Protein AF-A0A960UUH4-F1 (afdb_monomer)

Sequence (115 aa):
MKRIASVLLFLLTTPLLAEEMSDATLRSETNLLWMCIAAFLVFFMQAGFAFVEAGFTRAKNAVNILMKNVADFSVGGLAFFLFGFGIMFGPHILEGLGFGSPVPVSFFESTDGKP

pLDDT: mean 72.69, std 13.06, range [38.84, 91.31]

Radius of gyration: 25.11 Å; Cα contacts (8 Å, |Δi|>4): 48; chains: 1; bounding box: 72×34×51 Å

Secondary structure (DSSP, 8-state):
-HHHHHHHHHHHHHHHHHHHHHHHHHHHHHHHHHHHHHHHHHHHHHHHHHHHHHHHS-HHHHHHHHHHHHHHHHHHHHHIIIIIHHHHSS--SSTTS--S-SS-GGGT---S---

Mean predicted aligned error: 14.01 Å

Structure (mmCIF, N/CA/C/O backbone):
data_AF-A0A960UUH4-F1
#
_entry.id   AF-A0A960UUH4-F1
#
loop_
_atom_site.group_PDB
_atom_site.id
_atom_site.type_symbol
_atom_site.label_atom_id
_atom_site.label_alt_id
_atom_site.label_comp_id
_atom_site.label_asym_id
_atom_site.label_entity_id
_atom_site.label_seq_id
_atom_site.pdbx_PDB_ins_code
_atom_site.Cartn_x
_atom_site.Cartn_y
_atom_site.Cartn_z
_atom_site.occupancy
_atom_site.B_iso_or_equiv
_atom_site.auth_seq_id
_atom_site.auth_comp_id
_atom_site.auth_asym_id
_atom_site.auth_atom_id
_atom_site.pdbx_PDB_model_num
ATOM 1 N N . MET A 1 1 ? 54.750 -19.740 -23.584 1.00 61.84 1 MET A N 1
ATOM 2 C CA . MET A 1 1 ? 54.334 -18.317 -23.563 1.00 61.84 1 MET A CA 1
ATOM 3 C C . MET A 1 1 ? 52.932 -18.085 -24.141 1.00 61.84 1 MET A C 1
ATOM 5 O O . MET A 1 1 ? 52.128 -17.482 -23.451 1.00 61.84 1 MET A O 1
ATOM 9 N N . LYS A 1 2 ? 52.570 -18.627 -25.320 1.00 57.59 2 LYS A N 1
ATOM 10 C CA . LYS A 1 2 ? 51.238 -18.413 -25.945 1.00 57.59 2 LYS A CA 1
ATOM 11 C C . LYS A 1 2 ? 50.028 -18.909 -25.122 1.00 57.59 2 LYS A C 1
ATOM 13 O O . LYS A 1 2 ? 49.011 -18.235 -25.073 1.00 57.59 2 LYS A O 1
ATOM 18 N N . ARG A 1 3 ? 50.150 -20.049 -24.424 1.00 61.91 3 ARG A N 1
ATOM 19 C CA . ARG A 1 3 ? 49.083 -20.589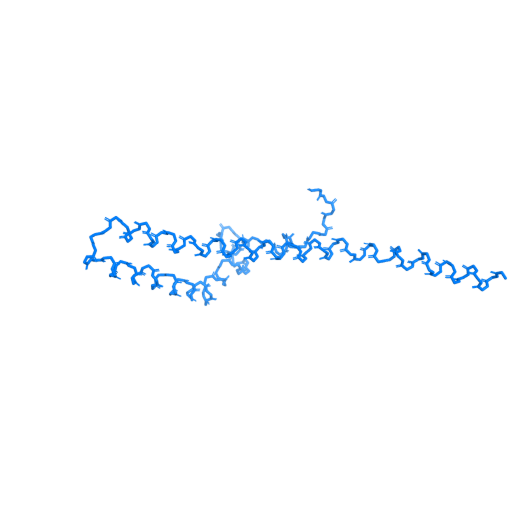 -23.550 1.00 61.91 3 ARG A CA 1
ATOM 20 C C . ARG A 1 3 ? 48.855 -19.757 -22.286 1.00 61.91 3 ARG A C 1
ATOM 22 O O . ARG A 1 3 ? 47.720 -19.555 -21.892 1.00 61.91 3 ARG A O 1
ATOM 29 N N . ILE A 1 4 ? 49.933 -19.238 -21.701 1.00 77.44 4 ILE A N 1
ATOM 30 C CA . ILE A 1 4 ? 49.867 -18.376 -20.515 1.00 77.44 4 ILE A CA 1
ATOM 31 C C . ILE A 1 4 ? 49.254 -17.024 -20.897 1.00 77.44 4 ILE A C 1
ATOM 33 O O . ILE A 1 4 ? 48.358 -16.566 -20.208 1.00 77.44 4 ILE A O 1
ATOM 37 N N . ALA A 1 5 ? 49.644 -16.443 -22.039 1.00 77.62 5 ALA A N 1
ATOM 38 C CA . ALA A 1 5 ? 49.056 -15.201 -22.545 1.00 77.62 5 ALA A CA 1
ATOM 39 C C . ALA A 1 5 ? 47.553 -15.329 -22.860 1.00 77.62 5 ALA A C 1
ATOM 41 O O . ALA A 1 5 ? 46.799 -14.416 -22.560 1.00 77.62 5 ALA A O 1
ATOM 42 N N . SER A 1 6 ? 47.099 -16.466 -23.403 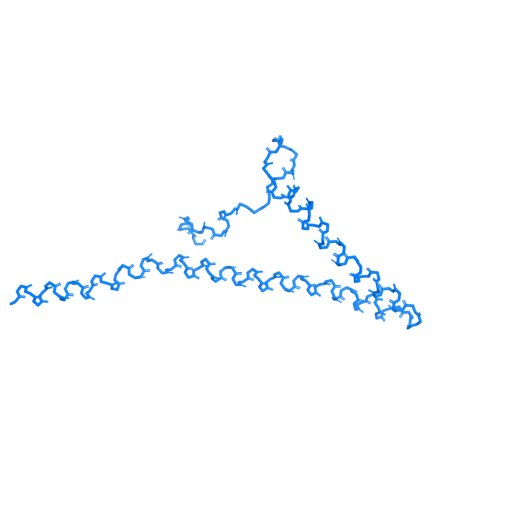1.00 68.81 6 SER A N 1
ATOM 43 C CA . SER A 1 6 ? 45.670 -16.713 -23.657 1.00 68.81 6 SER A CA 1
ATOM 44 C C . SER A 1 6 ? 44.854 -16.878 -22.373 1.00 68.81 6 SER A C 1
ATOM 46 O O . SER A 1 6 ? 43.716 -16.429 -22.327 1.00 68.81 6 SER A O 1
ATOM 48 N N . VAL A 1 7 ? 45.420 -17.511 -21.339 1.00 73.56 7 VAL A N 1
ATOM 49 C CA . VAL A 1 7 ? 44.772 -17.652 -20.024 1.00 73.56 7 VAL A CA 1
ATOM 50 C C . VAL A 1 7 ? 44.747 -16.310 -19.290 1.00 73.56 7 VAL A C 1
ATOM 52 O O . VAL A 1 7 ? 43.737 -15.974 -18.687 1.00 73.56 7 VAL A O 1
ATOM 55 N N . LEU A 1 8 ? 45.810 -15.508 -19.399 1.00 70.62 8 LEU A N 1
ATOM 56 C CA . LEU A 1 8 ? 45.854 -14.158 -18.833 1.00 70.62 8 LEU A CA 1
ATOM 57 C C . LEU A 1 8 ? 44.873 -13.213 -19.539 1.00 70.62 8 LEU A C 1
ATOM 59 O O . LEU A 1 8 ? 44.186 -12.446 -18.878 1.00 70.62 8 LEU A O 1
ATOM 63 N N . LEU A 1 9 ? 44.775 -13.303 -20.869 1.00 72.25 9 LEU A N 1
ATOM 64 C CA . LEU A 1 9 ? 43.818 -12.538 -21.665 1.00 72.25 9 LEU A CA 1
ATOM 65 C C . LEU A 1 9 ? 42.380 -12.928 -21.318 1.00 72.25 9 LEU A C 1
ATOM 67 O O . LEU A 1 9 ? 41.562 -12.037 -21.168 1.00 72.25 9 LEU A O 1
ATOM 71 N N . PHE A 1 10 ? 42.101 -14.223 -21.116 1.00 71.62 10 PHE A N 1
ATOM 72 C CA . PHE A 1 10 ? 40.799 -14.727 -20.664 1.00 71.62 10 PHE A CA 1
ATOM 73 C C . PHE A 1 10 ? 40.451 -14.279 -19.233 1.00 71.62 10 PHE A C 1
ATOM 75 O O . PHE A 1 10 ? 39.315 -13.913 -18.969 1.00 71.62 10 PHE A O 1
ATOM 82 N N . LEU A 1 11 ? 41.426 -14.255 -18.318 1.00 68.25 11 LEU A N 1
ATOM 83 C CA . LEU A 1 11 ? 41.240 -13.781 -16.938 1.00 68.25 11 LEU A CA 1
ATOM 84 C C . LEU A 1 11 ? 41.100 -12.254 -16.827 1.00 68.25 11 LEU A C 1
ATOM 86 O O . LEU A 1 11 ? 40.565 -11.769 -15.836 1.00 68.25 11 LEU A O 1
ATOM 90 N N . LEU A 1 12 ? 41.584 -11.502 -17.821 1.00 67.88 12 LEU A N 1
ATOM 91 C CA . LEU A 1 12 ? 41.425 -10.048 -17.916 1.00 67.88 12 LEU A CA 1
ATOM 92 C C . LEU A 1 12 ? 40.158 -9.642 -18.688 1.00 67.88 12 LEU A C 1
ATOM 94 O O . LEU A 1 12 ? 39.622 -8.571 -18.423 1.00 67.88 12 LEU A O 1
ATOM 98 N N . THR A 1 13 ? 39.639 -10.475 -19.602 1.00 63.12 13 THR A N 1
ATOM 99 C CA . THR A 1 13 ? 38.365 -10.212 -20.303 1.00 63.12 13 THR A CA 1
ATOM 100 C C . THR A 1 13 ? 37.123 -10.623 -19.515 1.00 63.12 13 THR A C 1
ATOM 102 O O . THR A 1 13 ? 36.060 -10.055 -19.756 1.00 63.12 13 THR A O 1
ATOM 105 N N . THR A 1 14 ? 37.215 -11.557 -18.561 1.00 63.75 14 THR A N 1
ATOM 106 C CA . THR A 1 14 ? 36.075 -11.933 -17.705 1.00 63.75 14 THR A CA 1
ATOM 107 C C . THR A 1 14 ? 35.578 -10.827 -16.763 1.00 63.75 14 THR A C 1
ATOM 109 O O . THR A 1 14 ? 34.359 -10.679 -16.687 1.00 63.75 14 THR A O 1
ATOM 112 N N . PRO A 1 15 ? 36.416 -10.012 -16.080 1.00 62.38 15 PRO A N 1
ATOM 113 C CA . PRO A 1 15 ? 35.900 -8.875 -15.315 1.00 62.38 15 PRO A CA 1
ATOM 114 C C . PRO A 1 15 ? 35.348 -7.770 -16.226 1.00 62.38 15 PRO A C 1
ATOM 116 O O . PRO A 1 15 ? 34.386 -7.110 -15.856 1.00 62.38 15 PRO A O 1
ATOM 119 N N . LEU A 1 16 ? 35.884 -7.622 -17.442 1.00 56.78 16 LEU A N 1
ATOM 120 C CA . LEU A 1 16 ? 35.459 -6.584 -18.384 1.00 56.78 16 LEU A CA 1
ATOM 121 C C . LEU A 1 16 ? 34.035 -6.813 -18.929 1.00 56.78 16 LEU A C 1
ATOM 123 O O . LEU A 1 16 ? 33.319 -5.854 -19.171 1.00 56.78 16 LEU A O 1
ATOM 127 N N . LEU A 1 17 ? 33.591 -8.068 -19.090 1.00 56.62 17 LEU A N 1
ATOM 128 C CA . LEU A 1 17 ? 32.188 -8.376 -19.428 1.00 56.62 17 LEU A CA 1
ATOM 129 C C . LEU A 1 17 ? 31.254 -8.372 -18.204 1.00 56.62 17 LEU A C 1
ATOM 131 O O . LEU A 1 17 ? 30.047 -8.210 -18.365 1.00 56.62 17 LEU A O 1
ATOM 135 N N . ALA A 1 18 ? 31.788 -8.588 -16.998 1.00 57.09 18 ALA A N 1
ATOM 136 C CA . ALA A 1 18 ? 30.998 -8.571 -15.769 1.00 57.09 18 ALA A CA 1
ATOM 137 C C . ALA A 1 18 ? 30.616 -7.143 -15.350 1.00 57.09 18 ALA A C 1
ATOM 139 O O . ALA A 1 18 ? 29.515 -6.942 -14.842 1.00 57.09 18 ALA A O 1
ATOM 140 N N . GLU A 1 19 ? 31.489 -6.163 -15.599 1.00 55.72 19 GLU A N 1
ATOM 141 C CA . GLU A 1 19 ? 31.228 -4.750 -15.298 1.00 55.72 19 GLU A CA 1
ATOM 142 C C . GLU A 1 19 ? 30.061 -4.210 -16.152 1.00 55.72 19 GLU A C 1
ATOM 144 O O . GLU A 1 19 ? 29.076 -3.717 -15.601 1.00 55.72 19 GLU A O 1
ATOM 149 N N . GLU A 1 20 ? 30.069 -4.477 -17.465 1.00 55.41 20 GLU A N 1
ATOM 150 C CA . GLU A 1 20 ? 29.061 -3.993 -18.433 1.00 55.41 20 GLU A CA 1
ATOM 151 C C . GLU A 1 20 ? 27.659 -4.614 -18.264 1.00 55.41 20 GLU A C 1
ATOM 153 O O . GLU A 1 20 ? 26.657 -4.018 -18.657 1.00 55.41 20 GLU A O 1
ATOM 158 N N . MET A 1 21 ? 27.554 -5.811 -17.675 1.00 54.66 21 MET A N 1
ATOM 159 C CA . MET A 1 21 ? 26.262 -6.479 -17.444 1.00 54.66 21 MET A CA 1
ATOM 160 C C . MET A 1 21 ? 25.662 -6.152 -16.064 1.00 54.66 21 MET A C 1
ATOM 162 O O . MET A 1 21 ? 24.512 -6.509 -15.783 1.00 54.66 21 MET A O 1
ATOM 166 N N . SER A 1 22 ? 26.425 -5.493 -15.184 1.00 61.09 22 SER A N 1
ATOM 167 C CA . SER A 1 22 ? 26.046 -5.349 -13.776 1.00 61.09 22 SER A CA 1
ATOM 168 C C . SER A 1 22 ? 25.414 -4.004 -13.435 1.00 61.09 22 SER A C 1
ATOM 170 O O . SER A 1 22 ? 24.427 -3.996 -12.712 1.00 61.09 22 SER A O 1
ATOM 172 N N . ASP A 1 23 ? 25.864 -2.877 -13.989 1.00 62.75 23 ASP A N 1
ATOM 173 C CA . ASP A 1 23 ? 25.378 -1.570 -13.523 1.00 62.75 23 ASP A CA 1
ATOM 174 C C . ASP A 1 23 ? 23.905 -1.305 -13.850 1.00 62.75 23 ASP A C 1
ATOM 176 O O . ASP A 1 23 ? 23.163 -0.798 -13.007 1.00 62.75 23 ASP A O 1
ATOM 180 N N . ALA A 1 24 ? 23.455 -1.668 -15.053 1.00 66.06 24 ALA A N 1
ATOM 181 C CA . ALA A 1 24 ? 22.056 -1.507 -15.448 1.00 66.06 24 ALA A CA 1
ATOM 182 C C . ALA A 1 24 ? 21.130 -2.424 -14.627 1.00 66.06 24 ALA A C 1
ATOM 184 O O . ALA A 1 24 ? 20.105 -1.971 -14.117 1.00 66.06 24 ALA A O 1
ATOM 185 N N . THR A 1 25 ? 21.543 -3.678 -14.420 1.00 71.31 25 THR A N 1
ATOM 186 C CA . THR A 1 25 ? 20.802 -4.669 -13.626 1.00 71.31 25 THR A CA 1
ATOM 187 C C . THR A 1 25 ? 20.761 -4.280 -12.144 1.00 71.31 25 THR A C 1
ATOM 189 O O . THR A 1 25 ? 19.721 -4.332 -11.500 1.00 71.31 25 THR A O 1
ATOM 192 N N . LEU A 1 26 ? 21.871 -3.808 -11.573 1.00 72.75 26 LEU A N 1
ATOM 193 C CA . LEU A 1 26 ? 21.911 -3.362 -10.177 1.00 72.75 26 LEU A CA 1
ATOM 194 C C . LEU A 1 26 ? 21.030 -2.127 -9.946 1.00 72.75 26 LEU A C 1
ATOM 196 O O . LEU A 1 26 ? 20.389 -2.006 -8.896 1.00 72.75 26 LEU A O 1
ATOM 200 N N . ARG A 1 27 ? 20.955 -1.223 -10.929 1.00 74.00 27 ARG A N 1
ATOM 201 C CA . ARG A 1 27 ? 20.060 -0.057 -10.890 1.00 74.00 27 ARG A CA 1
ATOM 202 C C . ARG A 1 27 ? 18.593 -0.468 -10.970 1.00 74.00 27 ARG A C 1
ATOM 204 O O . ARG A 1 27 ? 17.801 0.061 -10.192 1.00 74.00 27 ARG A O 1
ATOM 211 N N . SER A 1 28 ? 18.227 -1.413 -11.841 1.00 75.81 28 SER A N 1
ATOM 212 C CA . SER A 1 28 ? 16.840 -1.888 -11.937 1.00 75.81 28 SER A CA 1
ATOM 213 C C . SER A 1 28 ? 16.383 -2.547 -10.637 1.00 75.81 28 SER A C 1
ATOM 215 O O . SER A 1 28 ? 15.349 -2.156 -10.097 1.00 75.81 28 SER A O 1
ATOM 217 N N . GLU A 1 29 ? 17.184 -3.451 -10.066 1.00 79.38 29 GLU A N 1
ATOM 218 C CA . GLU A 1 29 ? 16.848 -4.112 -8.796 1.00 79.38 29 GLU A CA 1
ATOM 219 C C . GLU A 1 29 ? 16.733 -3.107 -7.635 1.00 79.38 29 GLU A C 1
ATOM 221 O O . GLU A 1 29 ? 15.804 -3.169 -6.827 1.00 79.38 29 GLU A O 1
ATOM 226 N N . THR A 1 30 ? 17.630 -2.116 -7.571 1.00 84.50 30 THR A N 1
ATOM 227 C CA . THR A 1 30 ? 17.580 -1.067 -6.536 1.00 84.50 30 THR A CA 1
ATOM 228 C C . THR A 1 30 ? 16.343 -0.177 -6.682 1.00 84.50 30 THR A C 1
ATOM 230 O O . THR A 1 30 ? 15.706 0.166 -5.683 1.00 84.50 30 THR A O 1
ATOM 233 N N . ASN A 1 31 ? 15.958 0.164 -7.914 1.00 82.12 31 ASN A N 1
ATOM 234 C CA . ASN A 1 31 ? 14.753 0.946 -8.189 1.00 82.12 31 ASN A CA 1
ATOM 235 C C . ASN A 1 31 ? 13.479 0.184 -7.790 1.00 82.12 31 ASN A C 1
ATOM 237 O O . ASN A 1 31 ? 12.572 0.782 -7.206 1.00 82.12 31 ASN A O 1
ATOM 241 N N . LEU A 1 32 ? 13.423 -1.131 -8.037 1.00 83.06 32 LEU A N 1
ATOM 242 C CA . LEU A 1 32 ? 12.322 -1.983 -7.575 1.00 83.06 32 LEU A CA 1
ATOM 243 C C . LEU A 1 32 ? 12.220 -1.986 -6.045 1.00 83.06 32 LEU A C 1
ATOM 245 O O . LEU A 1 32 ? 11.136 -1.773 -5.500 1.00 83.06 32 LEU A O 1
ATOM 249 N N . LEU A 1 33 ? 13.346 -2.149 -5.345 1.00 86.69 33 LEU A N 1
ATOM 250 C CA . LEU A 1 33 ? 13.382 -2.104 -3.881 1.00 86.69 33 LEU A CA 1
ATOM 251 C C . LEU A 1 33 ? 12.909 -0.751 -3.337 1.00 86.69 33 LEU A C 1
ATOM 253 O O . LEU A 1 33 ? 12.078 -0.711 -2.427 1.00 86.69 33 LEU A O 1
ATOM 257 N N . TRP A 1 34 ? 13.394 0.352 -3.913 1.00 85.62 34 TRP A N 1
ATOM 258 C CA . TRP A 1 34 ? 12.975 1.701 -3.531 1.00 85.62 34 TRP A CA 1
ATOM 259 C C . TRP A 1 34 ? 11.467 1.896 -3.697 1.00 85.62 34 TRP A C 1
ATOM 261 O O . TRP A 1 34 ? 10.803 2.411 -2.797 1.00 85.62 34 TRP A O 1
ATOM 271 N N . MET A 1 35 ? 10.901 1.434 -4.809 1.00 84.94 35 MET A N 1
ATOM 272 C CA . MET A 1 35 ? 9.461 1.502 -5.034 1.00 84.94 35 MET A CA 1
ATOM 273 C C . MET A 1 35 ? 8.654 0.663 -4.059 1.00 84.94 35 MET A C 1
ATOM 275 O O . MET A 1 35 ? 7.620 1.130 -3.588 1.00 84.94 35 MET A O 1
ATOM 279 N N . CYS A 1 36 ? 9.100 -0.554 -3.743 1.00 87.81 36 CYS A N 1
ATOM 280 C CA . CYS A 1 36 ? 8.430 -1.372 -2.740 1.00 87.81 36 CYS A CA 1
ATOM 281 C C . CYS A 1 36 ? 8.398 -0.633 -1.398 1.00 87.81 36 CYS A C 1
ATOM 283 O O . CYS A 1 36 ? 7.339 -0.530 -0.782 1.00 87.81 36 CYS A O 1
ATOM 285 N N . ILE A 1 37 ? 9.523 -0.038 -0.987 1.00 91.31 37 ILE A N 1
ATOM 286 C CA . ILE A 1 37 ? 9.608 0.771 0.237 1.00 91.31 37 ILE A CA 1
ATOM 287 C C . ILE A 1 37 ? 8.662 1.979 0.162 1.00 91.31 37 ILE A C 1
ATOM 289 O O . ILE A 1 37 ? 7.892 2.208 1.095 1.00 91.31 37 ILE A O 1
ATOM 293 N N . ALA A 1 38 ? 8.666 2.723 -0.946 1.00 89.94 38 ALA A N 1
ATOM 294 C CA . ALA A 1 38 ? 7.772 3.860 -1.150 1.00 89.94 38 ALA A CA 1
ATOM 295 C C . ALA A 1 38 ? 6.289 3.445 -1.099 1.00 89.94 38 ALA A C 1
ATOM 297 O O . ALA A 1 38 ? 5.483 4.118 -0.458 1.00 89.94 38 ALA A O 1
ATOM 298 N N . ALA A 1 39 ? 5.928 2.306 -1.693 1.00 87.25 39 ALA A N 1
ATOM 299 C CA . ALA A 1 39 ? 4.575 1.760 -1.645 1.00 87.25 39 ALA A CA 1
ATOM 300 C C . ALA A 1 39 ? 4.151 1.397 -0.210 1.00 87.25 39 ALA A C 1
ATOM 302 O O . ALA A 1 39 ? 3.031 1.715 0.194 1.00 87.25 39 ALA A O 1
ATOM 303 N N . PHE A 1 40 ? 5.047 0.812 0.595 1.00 88.12 40 PHE A N 1
ATOM 304 C CA . PHE A 1 40 ? 4.781 0.557 2.015 1.00 88.12 40 PHE A CA 1
ATOM 305 C C . PHE A 1 40 ? 4.601 1.852 2.820 1.00 88.12 40 PHE A C 1
ATOM 307 O O . PHE A 1 40 ? 3.715 1.921 3.672 1.00 88.12 40 PHE A O 1
ATOM 314 N N . LEU A 1 41 ? 5.382 2.899 2.538 1.00 89.00 41 LEU A N 1
ATOM 315 C CA . LEU A 1 41 ? 5.219 4.206 3.188 1.00 89.00 41 LEU A CA 1
ATOM 316 C C . LEU A 1 41 ? 3.859 4.842 2.862 1.00 89.00 41 LEU A C 1
ATOM 318 O O . LEU A 1 41 ? 3.197 5.374 3.752 1.00 89.00 41 LEU A O 1
ATOM 322 N N . VAL A 1 42 ? 3.405 4.737 1.611 1.00 90.00 42 VAL A N 1
ATOM 323 C CA . VAL A 1 42 ? 2.081 5.229 1.194 1.00 90.00 42 VAL A CA 1
ATOM 324 C C . VAL A 1 42 ? 0.953 4.393 1.805 1.00 90.00 42 VAL A C 1
ATOM 326 O O . VAL A 1 42 ? -0.052 4.955 2.237 1.00 90.00 42 VAL A O 1
ATOM 329 N N . PHE A 1 43 ? 1.118 3.071 1.928 1.00 85.81 43 PHE A N 1
ATOM 330 C CA . PHE A 1 43 ? 0.166 2.216 2.649 1.00 85.81 43 PHE A CA 1
ATOM 331 C C . PHE A 1 43 ? -0.035 2.697 4.097 1.00 85.81 43 PHE A C 1
ATOM 333 O O . PHE A 1 43 ? -1.167 2.803 4.572 1.00 85.81 43 PHE A O 1
ATOM 340 N N . PHE A 1 44 ? 1.049 3.080 4.778 1.00 86.00 44 PHE A N 1
ATOM 341 C CA . PHE A 1 44 ? 0.987 3.627 6.135 1.00 86.00 44 PHE A CA 1
ATOM 342 C C . PHE A 1 44 ? 0.244 4.970 6.237 1.00 86.00 44 PHE A C 1
ATOM 344 O O . PHE A 1 44 ? -0.207 5.325 7.327 1.00 86.00 44 PHE A O 1
ATOM 351 N N . MET A 1 45 ? 0.035 5.691 5.132 1.00 89.75 45 MET A N 1
ATOM 352 C CA . MET A 1 45 ? -0.731 6.942 5.122 1.00 89.75 45 MET A CA 1
ATOM 353 C C . MET A 1 45 ? -2.201 6.716 5.500 1.00 89.75 45 MET A C 1
ATOM 355 O O . MET A 1 45 ? -2.778 7.521 6.228 1.00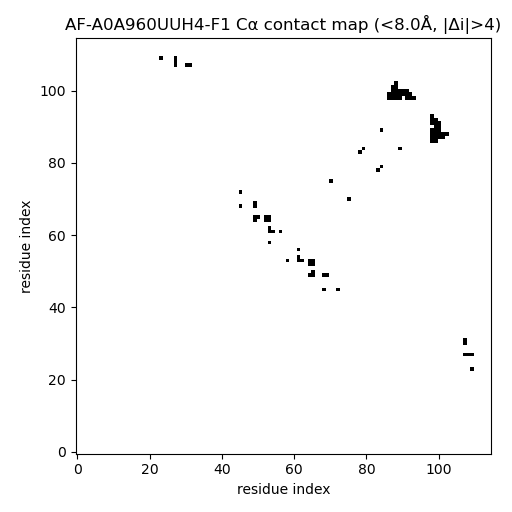 89.75 45 MET A O 1
ATOM 359 N N . GLN A 1 46 ? -2.786 5.587 5.087 1.00 85.88 46 GLN A N 1
ATOM 360 C CA . GLN A 1 46 ? -4.179 5.247 5.401 1.00 85.88 46 GLN A CA 1
ATOM 361 C C . GLN A 1 46 ? -4.359 4.934 6.892 1.00 85.88 46 GLN A C 1
ATOM 363 O O . GLN A 1 46 ? -5.305 5.394 7.528 1.00 85.88 46 GLN A O 1
ATOM 368 N N . ALA A 1 47 ? -3.384 4.241 7.489 1.00 83.00 47 ALA A N 1
ATOM 369 C CA . ALA A 1 47 ? -3.328 4.046 8.936 1.00 83.00 47 ALA A CA 1
ATOM 370 C C . ALA A 1 47 ? -3.091 5.371 9.693 1.00 83.00 47 ALA A C 1
ATOM 372 O O . ALA A 1 47 ? -3.660 5.582 10.765 1.00 83.00 47 ALA A O 1
ATOM 373 N N . GLY A 1 48 ? -2.292 6.281 9.124 1.00 85.75 48 GLY A N 1
ATOM 374 C CA . GLY A 1 48 ? -2.041 7.613 9.677 1.00 85.75 48 GLY A CA 1
ATOM 375 C C . GLY A 1 48 ? -3.303 8.474 9.762 1.00 85.75 48 GLY A C 1
ATOM 376 O O . GLY A 1 48 ? -3.594 9.024 10.825 1.00 85.75 48 GLY A O 1
ATOM 377 N N . PHE A 1 49 ? -4.094 8.539 8.687 1.00 81.50 49 PHE A N 1
ATOM 378 C CA . PHE A 1 49 ? -5.376 9.253 8.686 1.00 81.50 49 PHE A CA 1
ATOM 379 C C . PHE A 1 49 ? -6.380 8.639 9.662 1.00 81.50 49 PHE A C 1
ATOM 381 O O . PHE A 1 49 ? -6.985 9.364 10.452 1.00 81.50 49 PHE A O 1
ATOM 388 N N . ALA A 1 50 ? -6.470 7.308 9.704 1.00 82.56 50 ALA A N 1
ATOM 389 C CA . ALA A 1 50 ? -7.333 6.610 10.650 1.00 82.56 50 ALA A CA 1
ATOM 390 C C . ALA A 1 50 ? -6.990 6.946 12.116 1.00 82.56 50 ALA A C 1
ATOM 392 O O . ALA A 1 50 ? -7.891 7.119 12.939 1.00 82.56 50 ALA A O 1
ATOM 393 N N . PHE A 1 51 ? -5.700 7.078 12.450 1.00 81.75 51 PHE A N 1
ATOM 394 C CA . PHE A 1 51 ? -5.256 7.445 13.798 1.00 81.75 51 PHE A CA 1
ATOM 395 C C . PHE A 1 51 ? -5.572 8.906 14.146 1.00 81.75 51 PHE A C 1
ATOM 397 O O . PHE A 1 51 ? -6.004 9.193 15.264 1.00 81.75 51 PHE A O 1
ATOM 404 N N . VAL A 1 52 ? -5.421 9.821 13.184 1.00 85.50 52 VAL A N 1
ATOM 405 C CA . VAL A 1 52 ? -5.781 11.238 13.350 1.00 85.50 52 VAL A CA 1
ATOM 406 C C . VAL A 1 52 ? -7.291 11.397 13.554 1.00 85.50 52 VAL A C 1
ATOM 408 O O . VAL A 1 52 ? -7.716 12.048 14.508 1.00 85.50 52 VAL A O 1
ATOM 411 N N . GLU A 1 53 ? -8.115 10.758 12.724 1.00 79.19 53 GLU A N 1
ATOM 412 C CA . GLU A 1 53 ? -9.575 10.815 12.852 1.00 79.19 53 GLU A CA 1
ATOM 413 C C . GLU A 1 53 ? -10.069 10.152 14.141 1.00 79.19 53 GLU A C 1
ATOM 415 O O . GLU A 1 53 ? -10.928 10.698 14.834 1.00 79.19 53 GLU A O 1
ATOM 420 N N . ALA A 1 54 ? -9.497 9.009 14.527 1.00 79.81 54 ALA A N 1
ATOM 421 C CA . ALA A 1 54 ? -9.830 8.368 15.794 1.00 79.81 54 ALA A CA 1
ATOM 422 C C . ALA A 1 54 ? -9.428 9.233 17.003 1.00 79.81 54 ALA A C 1
ATOM 424 O O . ALA A 1 54 ? -10.200 9.319 17.958 1.00 79.81 54 ALA A O 1
ATOM 425 N N . GLY A 1 55 ? -8.274 9.909 16.944 1.00 80.75 55 GLY A N 1
ATOM 426 C CA . GLY A 1 55 ? -7.721 10.727 18.029 1.00 80.75 55 GLY A CA 1
ATOM 427 C C . GLY A 1 55 ? -8.521 11.991 18.360 1.00 80.75 55 GLY A C 1
ATOM 428 O O . GLY A 1 55 ? -8.562 12.396 19.521 1.00 80.75 55 GLY A O 1
ATOM 429 N N . PHE A 1 56 ? -9.211 12.584 17.380 1.00 76.94 56 PHE A N 1
ATOM 430 C CA . PHE A 1 56 ? -10.075 13.756 17.598 1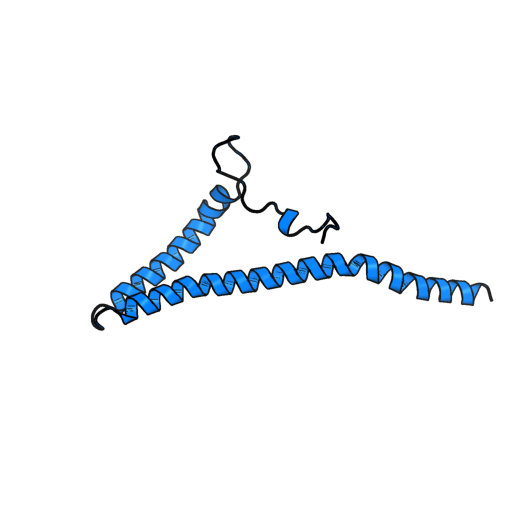.00 76.94 56 PHE A CA 1
ATOM 431 C C . PHE A 1 56 ? -11.543 13.405 17.884 1.00 76.94 56 PHE A C 1
ATOM 433 O O . PHE A 1 56 ? -12.340 14.287 18.218 1.00 76.94 56 PHE A O 1
ATOM 44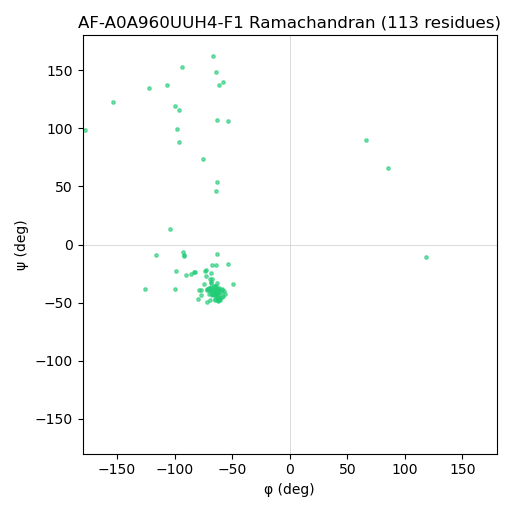0 N N . THR A 1 57 ? -11.929 12.130 17.785 1.00 77.00 57 THR A N 1
ATOM 441 C CA . THR A 1 57 ? -13.308 11.696 18.052 1.00 77.00 57 THR A CA 1
ATOM 442 C C . THR A 1 57 ? -13.483 11.237 19.498 1.00 77.00 57 THR A C 1
ATOM 444 O O . THR A 1 57 ? -12.557 10.779 20.164 1.00 77.00 57 THR A O 1
ATOM 447 N N . ARG A 1 58 ? -14.705 11.353 20.035 1.00 76.50 58 ARG A N 1
ATOM 448 C CA . ARG A 1 58 ? -14.993 10.833 21.380 1.00 76.50 58 ARG A CA 1
ATOM 449 C C . ARG A 1 58 ? -14.765 9.323 21.419 1.00 76.50 58 ARG A C 1
ATOM 451 O O . ARG A 1 58 ? -15.263 8.610 20.553 1.00 76.50 58 ARG A O 1
ATOM 458 N N . ALA A 1 59 ? -14.142 8.838 22.495 1.00 71.69 59 ALA A N 1
ATOM 459 C CA . ALA A 1 59 ? -13.779 7.429 22.686 1.00 71.69 59 ALA A CA 1
ATOM 460 C C . ALA A 1 59 ? -14.927 6.434 22.411 1.00 71.69 59 ALA A C 1
ATOM 462 O O . ALA A 1 59 ? -14.704 5.364 21.857 1.00 71.69 59 ALA A O 1
ATOM 463 N N . LYS A 1 60 ? -16.176 6.817 22.712 1.00 81.00 60 LYS A N 1
ATOM 464 C CA . LYS A 1 60 ? -17.369 5.993 22.449 1.00 81.00 60 LYS A CA 1
ATOM 465 C C . LYS A 1 60 ? -17.705 5.778 20.961 1.00 81.00 60 LYS A C 1
ATOM 467 O O . LYS A 1 60 ? -18.462 4.869 20.647 1.00 81.00 60 LYS A O 1
ATOM 472 N N . ASN A 1 61 ? -17.170 6.599 20.056 1.00 80.88 61 ASN A N 1
ATOM 473 C CA . ASN A 1 61 ? -17.402 6.532 18.608 1.00 80.88 61 ASN A CA 1
ATOM 474 C C . ASN A 1 61 ? -16.128 6.222 17.802 1.00 80.88 61 ASN A C 1
ATOM 476 O O . ASN A 1 61 ? -16.244 5.922 16.614 1.00 80.88 61 ASN A O 1
ATOM 480 N N . ALA A 1 62 ? -14.949 6.236 18.431 1.00 78.69 62 ALA A N 1
ATOM 481 C CA . ALA A 1 62 ? -13.664 5.994 17.774 1.00 78.69 62 ALA A CA 1
ATOM 482 C C . ALA A 1 62 ? -13.609 4.632 17.057 1.00 78.69 62 ALA A C 1
ATOM 484 O O . ALA A 1 62 ? -13.159 4.551 15.919 1.00 78.69 62 ALA A O 1
ATOM 485 N N . VAL A 1 63 ? -14.166 3.574 17.662 1.00 81.62 63 VAL A N 1
ATOM 486 C CA . VAL A 1 63 ? -14.223 2.231 17.047 1.00 81.62 63 VAL A CA 1
ATOM 487 C C . VAL A 1 63 ? -15.046 2.230 15.755 1.00 81.62 63 VAL A C 1
ATOM 489 O O . VAL A 1 63 ? -14.664 1.603 14.774 1.00 81.62 63 VAL A O 1
ATOM 492 N N . ASN A 1 64 ? -16.150 2.977 15.714 1.00 85.38 64 ASN A N 1
ATOM 493 C CA . ASN A 1 64 ? -17.009 3.043 14.532 1.00 85.38 64 ASN A CA 1
ATOM 494 C C . ASN A 1 64 ? -16.377 3.855 13.385 1.00 85.38 64 ASN A C 1
ATOM 496 O O . ASN A 1 64 ? -16.690 3.621 12.222 1.00 85.38 64 ASN A O 1
ATOM 500 N N . ILE A 1 65 ? -15.505 4.813 13.710 1.00 84.19 65 ILE A N 1
ATOM 501 C CA . ILE A 1 65 ? -14.735 5.599 12.733 1.00 84.19 65 ILE A CA 1
ATOM 502 C C . ILE A 1 65 ? -13.560 4.772 12.191 1.00 84.19 65 ILE A C 1
ATOM 504 O O . ILE A 1 65 ? -13.352 4.717 10.980 1.00 84.19 65 ILE A O 1
ATOM 508 N N . LEU A 1 66 ? -12.847 4.057 13.068 1.00 83.00 66 LEU A N 1
ATOM 509 C CA . LEU A 1 66 ? -11.753 3.161 12.682 1.00 83.00 66 LEU A CA 1
ATOM 510 C C . LEU A 1 66 ? -12.227 2.034 11.764 1.00 83.00 66 LEU A C 1
ATOM 512 O O . LEU A 1 66 ? -11.578 1.749 10.764 1.00 83.00 66 LEU A O 1
ATOM 516 N N . MET A 1 67 ? -13.380 1.428 12.057 1.00 82.19 67 MET A N 1
ATOM 517 C CA . MET A 1 67 ? -13.920 0.353 11.220 1.00 82.19 67 MET A CA 1
ATOM 518 C C . MET A 1 67 ? -14.256 0.813 9.798 1.00 82.19 67 MET A C 1
ATOM 520 O O . MET A 1 67 ? -14.080 0.040 8.861 1.00 82.19 67 MET A O 1
ATOM 524 N N . LYS A 1 68 ? -14.686 2.068 9.618 1.00 84.19 68 LYS A N 1
ATOM 525 C CA . LYS A 1 68 ? -14.911 2.640 8.282 1.00 84.19 68 LYS A CA 1
ATOM 526 C C . LYS A 1 68 ? -13.598 2.859 7.542 1.00 84.19 68 LYS A C 1
ATOM 528 O O . LYS A 1 68 ? -13.459 2.360 6.437 1.00 84.19 68 LYS A O 1
ATOM 533 N N . ASN A 1 69 ? -12.605 3.458 8.198 1.00 85.12 69 ASN A N 1
ATOM 534 C CA . ASN A 1 69 ? -11.278 3.655 7.611 1.00 85.12 69 ASN A CA 1
ATOM 535 C C . ASN A 1 69 ? -10.605 2.331 7.186 1.00 85.12 69 ASN A C 1
ATOM 537 O O . ASN A 1 69 ? -9.977 2.252 6.133 1.00 85.12 69 ASN A O 1
ATOM 541 N N . VAL A 1 70 ? -10.772 1.257 7.967 1.00 85.19 70 VAL A N 1
ATOM 542 C CA . VAL A 1 70 ? -10.258 -0.078 7.606 1.00 85.19 70 VAL A CA 1
ATOM 543 C C . VAL A 1 70 ? -11.039 -0.693 6.438 1.00 85.19 70 VAL A C 1
ATOM 545 O O . VAL A 1 70 ? -10.443 -1.340 5.568 1.00 85.19 70 VAL A O 1
ATOM 548 N N . ALA A 1 71 ? -12.359 -0.495 6.395 1.00 87.06 71 ALA A N 1
ATOM 549 C CA . ALA A 1 71 ? -13.189 -0.945 5.283 1.00 87.06 71 ALA A CA 1
ATOM 550 C C . ALA A 1 71 ? -12.842 -0.201 3.984 1.00 87.06 71 ALA A C 1
ATOM 552 O O . ALA A 1 71 ? -12.693 -0.849 2.950 1.00 87.06 71 ALA A O 1
ATOM 553 N N . ASP A 1 72 ? -12.623 1.112 4.045 1.00 86.31 72 ASP A N 1
ATOM 554 C CA . ASP A 1 72 ? -12.233 1.937 2.898 1.00 86.31 72 ASP A CA 1
ATOM 555 C C . ASP A 1 72 ? -10.858 1.526 2.357 1.00 86.31 72 ASP A C 1
ATOM 557 O O . ASP A 1 72 ? -10.685 1.389 1.145 1.00 86.31 72 ASP A O 1
ATOM 561 N N . PHE A 1 73 ? -9.904 1.214 3.241 1.00 86.00 73 PHE A N 1
ATOM 562 C CA . PHE A 1 73 ? -8.608 0.675 2.836 1.00 86.00 73 PHE A CA 1
ATOM 563 C C . PHE A 1 73 ? -8.736 -0.685 2.123 1.00 86.00 73 PHE A C 1
ATOM 565 O O . PHE A 1 73 ? -8.176 -0.894 1.045 1.00 86.00 73 PHE A O 1
ATOM 572 N N . SER A 1 74 ? -9.501 -1.610 2.708 1.00 87.50 74 SER A N 1
ATOM 573 C CA . SER A 1 74 ? -9.611 -2.987 2.208 1.00 87.50 74 SER A CA 1
ATOM 574 C C . SER A 1 74 ? -10.412 -3.056 0.906 1.00 87.50 74 SER A C 1
ATOM 576 O O . SER A 1 74 ? -9.965 -3.638 -0.080 1.00 87.50 74 SER A O 1
ATOM 578 N N . VAL A 1 75 ? -11.589 -2.427 0.879 1.00 90.75 75 VAL A N 1
ATOM 579 C CA . VAL A 1 75 ? -12.476 -2.410 -0.290 1.00 90.75 75 VAL A CA 1
ATOM 580 C C . VAL A 1 75 ? -11.895 -1.529 -1.392 1.00 90.75 75 VAL A C 1
ATOM 582 O O . VAL A 1 75 ? -11.937 -1.925 -2.554 1.00 90.75 75 VAL A O 1
ATOM 585 N N . GLY A 1 76 ? -11.293 -0.386 -1.049 1.00 87.62 76 GLY A N 1
ATOM 586 C CA . GLY A 1 76 ? -10.611 0.484 -2.007 1.00 87.62 76 GLY A CA 1
ATOM 587 C C . GLY A 1 76 ? -9.411 -0.196 -2.667 1.00 87.62 76 GLY A C 1
ATOM 588 O O . GLY A 1 76 ? -9.274 -0.135 -3.889 1.00 87.62 76 GLY A O 1
ATOM 589 N N . GLY A 1 77 ? -8.593 -0.919 -1.894 1.00 88.25 77 GLY A N 1
ATOM 590 C CA . GLY A 1 77 ? -7.473 -1.702 -2.425 1.00 88.25 77 GLY A CA 1
ATOM 591 C C . GLY A 1 77 ? -7.924 -2.822 -3.369 1.00 88.25 77 GLY A C 1
ATOM 592 O O . GLY A 1 77 ? -7.390 -2.957 -4.470 1.00 88.25 77 GLY A O 1
ATOM 593 N N . LEU A 1 78 ? -8.955 -3.584 -2.987 1.00 89.19 78 LEU A N 1
ATOM 594 C CA . LEU A 1 78 ? -9.538 -4.633 -3.834 1.00 89.19 78 LEU A CA 1
ATOM 595 C C . LEU A 1 78 ? -10.201 -4.072 -5.102 1.00 89.19 78 LEU A C 1
ATOM 597 O O . LEU A 1 78 ? -10.024 -4.631 -6.184 1.00 89.19 78 LEU A O 1
ATOM 601 N N . ALA A 1 79 ? -10.930 -2.959 -5.001 1.00 89.19 79 ALA A N 1
ATOM 602 C CA . ALA A 1 79 ? -11.544 -2.301 -6.153 1.00 89.19 79 ALA A CA 1
ATOM 603 C C . ALA A 1 79 ? -10.486 -1.764 -7.130 1.00 89.19 79 ALA A C 1
ATOM 605 O O . ALA A 1 79 ? -10.635 -1.898 -8.349 1.00 89.19 79 ALA A O 1
ATOM 606 N N . PHE A 1 80 ? -9.388 -1.212 -6.605 1.00 84.56 80 PHE A N 1
ATOM 607 C CA . PHE A 1 80 ? -8.264 -0.776 -7.424 1.00 84.56 80 PHE A CA 1
ATOM 608 C C . PHE A 1 80 ? -7.552 -1.959 -8.094 1.00 84.56 80 PHE A C 1
ATOM 610 O O . PHE A 1 80 ? -7.215 -1.868 -9.269 1.00 84.56 80 PHE A O 1
ATOM 617 N N . PHE A 1 81 ? -7.396 -3.090 -7.405 1.00 84.00 81 PHE A N 1
ATOM 618 C CA . PHE A 1 81 ? -6.808 -4.294 -7.995 1.00 84.00 81 PHE A CA 1
ATOM 619 C C . PHE A 1 81 ? -7.654 -4.870 -9.143 1.00 84.00 81 PHE A C 1
ATOM 621 O O . PHE A 1 81 ? -7.113 -5.211 -10.191 1.00 84.00 81 PHE A O 1
ATOM 628 N N . LEU A 1 82 ? -8.978 -4.952 -8.968 1.00 82.62 82 LEU A N 1
ATOM 629 C CA . LEU A 1 82 ? -9.873 -5.586 -9.945 1.00 82.62 82 LEU A CA 1
ATOM 630 C C . LEU A 1 82 ? -10.203 -4.695 -11.148 1.00 82.62 82 LEU A C 1
ATOM 632 O O . LEU A 1 82 ? -10.291 -5.192 -12.269 1.00 82.62 82 LEU A O 1
ATOM 636 N N . PHE A 1 83 ? -10.403 -3.394 -10.927 1.00 82.12 83 PHE A N 1
ATOM 637 C CA . PHE A 1 83 ? -10.862 -2.470 -11.970 1.00 82.12 83 PHE A CA 1
ATOM 638 C C . PHE A 1 83 ? -9.937 -1.263 -12.137 1.00 82.12 83 PHE A C 1
ATOM 640 O O . PHE A 1 83 ? -9.681 -0.833 -13.261 1.00 82.12 83 PHE A O 1
ATOM 647 N N . GLY A 1 84 ? -9.403 -0.722 -11.039 1.00 77.81 84 GLY A N 1
ATOM 648 C CA . GLY A 1 84 ? -8.593 0.500 -11.066 1.00 77.81 84 GLY A CA 1
ATOM 649 C C . GLY A 1 84 ? -7.288 0.365 -11.851 1.00 77.81 84 GLY A C 1
ATOM 650 O O . GLY A 1 84 ? -6.962 1.259 -12.626 1.00 77.81 84 GLY A O 1
ATOM 651 N N . PHE A 1 85 ? -6.581 -0.759 -11.727 1.00 75.69 85 PHE A N 1
ATOM 652 C CA . PHE A 1 85 ? -5.325 -0.994 -12.440 1.00 75.69 85 PHE A CA 1
ATOM 653 C C . PHE A 1 85 ? -5.539 -1.033 -13.957 1.00 75.69 85 PHE A C 1
ATOM 655 O O . PHE A 1 85 ? -4.814 -0.375 -14.699 1.00 75.69 85 PHE A O 1
ATOM 662 N N . GLY A 1 86 ? -6.583 -1.733 -14.412 1.00 72.19 86 GLY A N 1
ATOM 663 C CA . GLY A 1 86 ? -6.922 -1.825 -15.834 1.00 72.19 86 GLY A CA 1
ATOM 664 C C . GLY A 1 86 ? -7.415 -0.506 -16.433 1.00 72.19 86 GLY A C 1
ATOM 665 O O . GLY A 1 86 ? -7.135 -0.224 -17.592 1.00 72.19 86 GLY A O 1
ATOM 666 N N . ILE A 1 87 ? -8.108 0.325 -15.650 1.00 74.75 87 ILE A N 1
ATOM 667 C CA . ILE A 1 87 ? -8.584 1.646 -16.094 1.00 74.75 87 ILE A CA 1
ATOM 668 C C . ILE A 1 87 ? -7.443 2.675 -16.101 1.00 74.75 87 ILE A C 1
ATOM 670 O O . ILE A 1 87 ? -7.371 3.514 -16.998 1.00 74.75 87 ILE A O 1
ATOM 674 N N . MET A 1 88 ? -6.554 2.622 -15.108 1.00 70.12 88 MET A N 1
ATOM 675 C CA . MET A 1 88 ? -5.478 3.596 -14.943 1.00 70.12 88 MET A CA 1
ATOM 676 C C . MET A 1 88 ? -4.296 3.304 -15.873 1.00 70.12 88 MET A C 1
ATOM 678 O O . MET A 1 88 ? -3.852 4.212 -16.563 1.00 70.12 88 MET A O 1
ATOM 682 N N . PHE A 1 89 ? -3.834 2.054 -15.954 1.00 69.31 89 PHE A N 1
ATOM 683 C CA . PHE A 1 89 ? -2.681 1.633 -16.768 1.00 69.31 89 PHE A CA 1
ATOM 684 C C . PHE A 1 89 ? -3.071 0.891 -18.062 1.00 69.31 89 PHE A C 1
ATOM 686 O O . PHE A 1 89 ? -2.230 0.241 -18.682 1.00 69.31 89 PHE A O 1
ATOM 693 N N . GLY A 1 90 ? -4.344 0.942 -18.466 1.00 65.19 90 GLY A N 1
ATOM 694 C CA . GLY A 1 90 ? -4.821 0.300 -19.694 1.00 65.19 90 GLY A CA 1
ATOM 695 C C . GLY A 1 90 ? -4.262 0.930 -20.981 1.00 65.19 90 GLY A C 1
ATOM 696 O O . GLY A 1 90 ? -3.771 2.057 -20.953 1.00 65.19 90 GLY A O 1
ATOM 697 N N . PRO A 1 91 ? -4.334 0.228 -22.128 1.00 60.19 91 PRO A N 1
ATOM 698 C CA . PRO A 1 91 ? -3.924 0.772 -23.423 1.00 60.19 91 PRO A CA 1
ATOM 699 C C . PRO A 1 91 ? -4.809 1.960 -23.836 1.00 60.19 91 PRO A C 1
ATOM 701 O O . PRO A 1 91 ? -5.996 1.975 -23.517 1.00 60.19 91 PRO A O 1
ATOM 704 N N . HIS A 1 92 ? -4.249 2.932 -24.567 1.00 61.88 92 HIS A N 1
ATOM 705 C CA . HIS A 1 92 ? -4.976 4.103 -25.074 1.00 61.88 92 HIS A CA 1
ATOM 706 C C . HIS A 1 92 ? -6.215 3.680 -25.878 1.00 61.88 92 HIS A C 1
ATOM 708 O O . HIS A 1 92 ? -6.104 3.205 -27.007 1.00 61.88 92 HIS A O 1
ATOM 714 N N . ILE A 1 93 ? -7.402 3.857 -25.295 1.00 57.62 93 ILE A N 1
ATOM 715 C CA . ILE A 1 93 ? -8.671 3.524 -25.960 1.00 57.62 93 ILE A CA 1
ATOM 716 C C . ILE A 1 93 ? -9.148 4.708 -26.828 1.00 57.62 93 ILE A C 1
ATOM 718 O O . ILE A 1 93 ? -9.842 4.494 -27.816 1.00 57.62 93 ILE A O 1
ATOM 722 N N . LEU A 1 94 ? -8.743 5.946 -26.499 1.00 54.78 94 LEU A N 1
ATOM 723 C CA . LEU A 1 94 ? -9.046 7.188 -27.227 1.00 54.78 94 LEU A CA 1
ATOM 724 C C . LEU A 1 94 ? -7.939 8.232 -26.983 1.00 54.78 94 LEU A C 1
ATOM 726 O O . LEU A 1 94 ? -7.681 8.609 -25.841 1.00 54.78 94 LEU 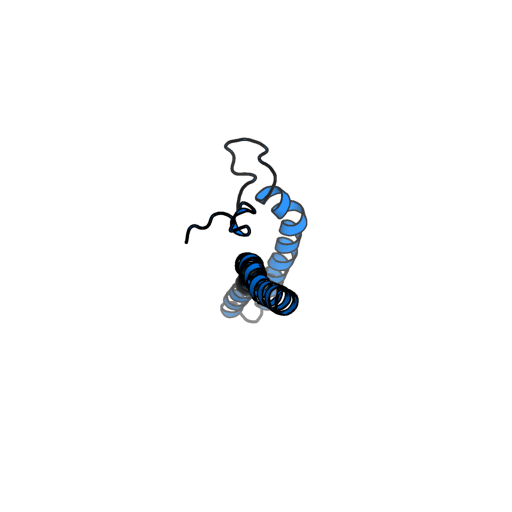A O 1
ATOM 730 N N . GLU A 1 95 ? -7.302 8.727 -28.045 1.00 53.88 95 GLU A N 1
ATOM 731 C CA . GLU A 1 95 ? -6.326 9.822 -27.968 1.00 53.88 95 GLU A CA 1
ATOM 732 C C . GLU A 1 95 ?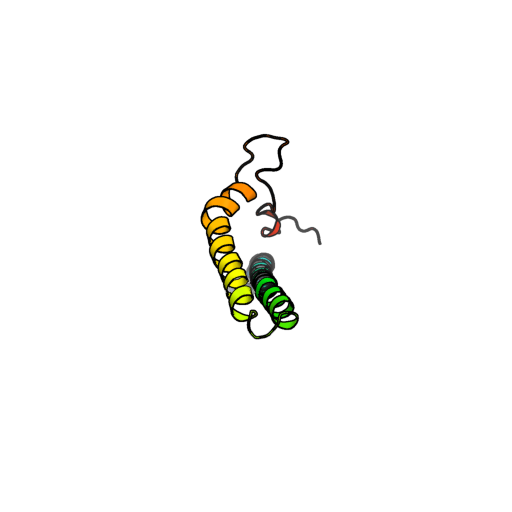 -7.012 11.109 -27.469 1.00 53.88 95 GLU A C 1
ATOM 734 O O . GLU A 1 95 ? -7.801 11.724 -28.183 1.00 53.88 95 GLU A O 1
ATOM 739 N N . GLY A 1 96 ? -6.740 11.512 -26.223 1.00 51.47 96 GLY A N 1
ATOM 740 C CA . GLY A 1 96 ? -7.154 12.815 -25.678 1.00 51.47 96 GLY A CA 1
ATOM 741 C C . GLY A 1 96 ? -8.092 12.788 -24.466 1.00 51.47 96 GLY A C 1
ATOM 742 O O . GLY A 1 96 ? -8.235 13.815 -23.805 1.00 51.47 96 GLY A O 1
ATOM 743 N N . LEU A 1 97 ? -8.667 11.640 -24.097 1.00 51.94 97 LEU A N 1
ATOM 744 C CA . LEU A 1 97 ? -9.188 11.433 -22.741 1.00 51.94 97 LEU A CA 1
ATOM 745 C C . LEU A 1 97 ? -8.132 10.642 -21.976 1.00 51.94 97 LEU A C 1
ATOM 747 O O . LEU A 1 97 ? -7.810 9.538 -22.391 1.00 51.94 97 LEU A O 1
ATOM 751 N N . GLY A 1 98 ? -7.591 11.200 -20.891 1.00 51.31 98 GLY A N 1
ATOM 752 C CA . GLY A 1 98 ? -6.512 10.632 -20.066 1.00 51.31 98 GLY A CA 1
ATOM 753 C C . GLY A 1 98 ? -6.841 9.324 -19.327 1.00 51.31 98 GLY A C 1
ATOM 754 O O . GLY A 1 98 ? -6.547 9.199 -18.144 1.00 51.31 98 GLY A O 1
ATOM 755 N N . PHE A 1 99 ? -7.459 8.363 -20.009 1.00 56.75 99 PHE A N 1
ATOM 756 C CA . PHE A 1 99 ? -7.550 6.963 -19.631 1.00 56.75 99 PHE A CA 1
ATOM 757 C C . PHE A 1 99 ? -6.436 6.205 -20.349 1.00 56.75 99 PHE A C 1
ATOM 759 O O . PHE A 1 99 ? -6.414 6.138 -21.579 1.00 56.75 99 PHE A O 1
ATOM 766 N N . GLY A 1 100 ? -5.511 5.656 -19.564 1.00 60.25 100 GLY A N 1
ATOM 767 C CA . GLY A 1 100 ? -4.414 4.850 -20.081 1.00 60.25 100 GLY A CA 1
ATOM 768 C C . GLY A 1 100 ? -3.206 5.660 -20.524 1.00 60.25 100 GLY A C 1
ATOM 769 O O . GLY A 1 100 ? -2.904 5.705 -21.703 1.00 60.25 100 GLY A O 1
ATOM 770 N N . SER A 1 101 ? -2.524 6.316 -19.587 1.00 62.41 101 SER A N 1
ATOM 771 C CA . SER A 1 101 ? -1.056 6.253 -19.485 1.00 62.41 101 SER A CA 1
ATOM 772 C C . SER A 1 101 ? -0.589 7.064 -18.278 1.00 62.41 101 SER A C 1
ATOM 774 O O . SER A 1 101 ? -0.478 8.290 -18.340 1.00 62.41 101 SER A O 1
ATOM 776 N N . PRO A 1 102 ? -0.323 6.395 -17.152 1.00 59.28 102 PRO A N 1
ATOM 777 C CA . PRO A 1 102 ? 0.613 6.914 -16.178 1.00 59.28 102 PRO A CA 1
ATOM 778 C C . PRO A 1 102 ? 1.723 5.889 -15.972 1.00 59.28 102 PRO A C 1
ATOM 780 O O . PRO A 1 102 ? 1.462 4.713 -15.807 1.00 59.28 102 PRO A O 1
ATOM 783 N N . VAL A 1 103 ? 2.970 6.345 -15.964 1.00 56.12 103 VAL A N 1
ATOM 784 C CA . VAL A 1 103 ? 4.185 5.524 -15.842 1.00 56.12 103 VAL A CA 1
ATOM 785 C C . VAL A 1 103 ? 4.408 4.594 -17.043 1.00 56.12 103 VAL A C 1
ATOM 787 O O . VAL A 1 103 ? 3.977 3.440 -17.042 1.00 56.12 103 VAL A O 1
ATOM 790 N N . PRO A 1 104 ? 5.128 5.054 -18.081 1.00 57.44 104 PRO A N 1
ATOM 791 C CA . PRO A 1 104 ? 5.673 4.118 -19.046 1.00 57.44 104 PRO A CA 1
ATOM 792 C C . PRO A 1 104 ? 6.578 3.133 -18.295 1.00 57.44 104 PRO A C 1
ATOM 794 O O . PRO A 1 104 ? 7.339 3.529 -17.415 1.00 57.44 104 PRO A O 1
ATOM 797 N N . VAL A 1 105 ? 6.536 1.849 -18.652 1.00 55.72 105 VAL A N 1
ATOM 798 C CA . VAL A 1 105 ? 7.489 0.838 -18.148 1.00 55.72 105 VAL A CA 1
ATOM 799 C C . VAL A 1 105 ? 8.950 1.279 -18.390 1.00 55.72 105 VAL A C 1
ATOM 801 O O . VAL A 1 105 ? 9.857 0.850 -17.685 1.00 55.72 105 VAL A O 1
ATOM 804 N N . SER A 1 106 ? 9.168 2.256 -19.282 1.00 55.81 106 SER A N 1
ATOM 805 C CA . SER A 1 106 ? 10.428 2.981 -19.475 1.00 55.81 106 SER A CA 1
ATOM 806 C C . SER A 1 106 ? 10.908 3.822 -18.278 1.00 55.81 106 SER A C 1
ATOM 808 O O . SER A 1 106 ? 12.013 4.340 -18.324 1.00 55.81 106 SER A O 1
ATOM 810 N N . PHE A 1 107 ? 10.121 3.993 -17.209 1.00 56.06 107 PHE A N 1
ATOM 811 C CA . PHE A 1 107 ? 10.612 4.539 -15.931 1.00 56.06 107 PHE A CA 1
ATOM 812 C C . PHE A 1 107 ? 11.478 3.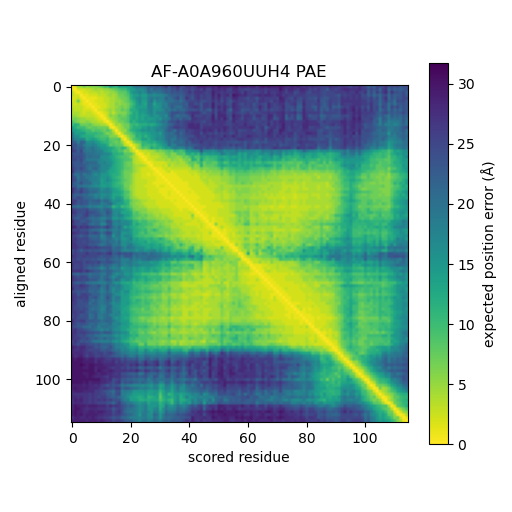519 -15.166 1.00 56.06 107 PHE A C 1
ATOM 814 O O . PHE A 1 107 ? 12.283 3.909 -14.321 1.00 56.06 107 PHE A O 1
ATOM 821 N N . PHE A 1 108 ? 11.309 2.221 -15.448 1.00 57.47 108 PHE A N 1
ATOM 822 C CA . PHE A 1 108 ? 12.072 1.113 -14.856 1.00 57.47 108 PHE A CA 1
ATOM 823 C C . PHE A 1 108 ? 13.198 0.627 -15.759 1.00 57.47 108 PHE A C 1
ATOM 825 O O . PHE A 1 108 ? 14.187 0.083 -15.273 1.00 57.47 108 PHE A O 1
ATOM 832 N N . GLU A 1 109 ? 13.066 0.879 -17.058 1.00 62.44 109 GLU A N 1
ATOM 833 C CA . GLU A 1 109 ? 14.069 0.566 -18.060 1.00 62.44 109 GLU A CA 1
ATOM 834 C C . GLU A 1 109 ? 14.922 1.811 -18.338 1.00 62.44 109 GLU A C 1
ATOM 836 O O . GLU A 1 109 ? 14.627 2.621 -19.214 1.00 62.44 109 GLU A O 1
ATOM 841 N N . SER A 1 110 ? 15.991 1.987 -17.558 1.00 59.66 110 SER A N 1
ATOM 842 C CA . SER A 1 110 ? 17.030 2.975 -17.866 1.00 59.66 110 SER A CA 1
ATOM 843 C C . SER A 1 110 ? 17.898 2.456 -19.020 1.00 59.66 110 SER A C 1
ATOM 845 O O . SER A 1 110 ? 19.014 1.987 -18.815 1.00 59.66 110 SER A O 1
ATOM 847 N N . THR A 1 111 ? 17.362 2.465 -20.244 1.00 52.03 111 THR A N 1
ATOM 848 C CA . THR A 1 111 ? 18.151 2.227 -21.472 1.00 52.03 111 THR A CA 1
ATOM 849 C C . THR A 1 111 ? 18.690 3.515 -22.081 1.00 52.0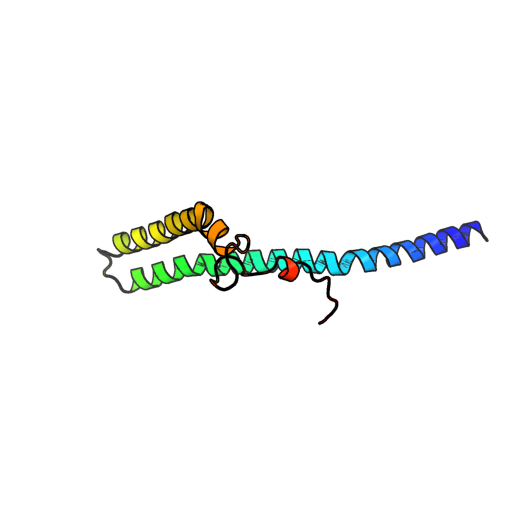3 111 THR A C 1
ATOM 851 O O . THR A 1 111 ? 19.552 3.471 -22.955 1.00 52.03 111 THR A O 1
ATOM 854 N N . ASP A 1 112 ? 18.238 4.670 -21.598 1.00 54.41 112 ASP A N 1
ATOM 855 C CA . ASP A 1 112 ? 18.750 5.960 -22.028 1.00 54.41 112 ASP A CA 1
ATOM 856 C C . ASP A 1 112 ? 19.784 6.415 -21.005 1.00 54.41 112 ASP A C 1
ATOM 858 O O . ASP A 1 112 ? 19.425 6.927 -19.950 1.00 54.41 112 ASP A O 1
ATOM 862 N N . GLY A 1 113 ? 21.070 6.228 -21.310 1.00 46.72 113 GLY A N 1
ATOM 863 C CA . GLY A 1 113 ? 22.209 6.704 -20.515 1.00 46.72 113 GLY A CA 1
ATOM 864 C C . GLY A 1 113 ? 22.304 8.233 -20.402 1.00 46.72 113 GLY A C 1
ATOM 865 O O . GLY A 1 113 ? 23.330 8.824 -20.733 1.00 46.72 113 GLY A O 1
ATOM 866 N N . LYS A 1 114 ? 21.236 8.892 -19.956 1.00 38.84 114 LYS A N 1
ATOM 867 C CA . LYS A 1 114 ? 21.207 10.284 -19.518 1.00 38.84 114 LYS A CA 1
ATOM 868 C C . LYS A 1 114 ? 21.083 10.297 -17.990 1.00 38.84 114 LYS A C 1
ATOM 870 O O . LYS A 1 114 ? 20.358 9.463 -17.453 1.00 38.84 114 LYS A O 1
ATOM 875 N N . PRO A 1 115 ? 21.845 11.179 -17.322 1.00 44.81 115 PRO A N 1
ATOM 876 C CA . PRO A 1 115 ? 21.980 11.199 -15.868 1.00 44.81 115 PRO A CA 1
ATOM 877 C C . PRO A 1 115 ? 20.652 11.411 -15.141 1.00 44.81 115 PRO A C 1
ATOM 879 O O . PRO A 1 115 ? 19.783 12.124 -15.695 1.00 44.81 115 PRO A O 1
#

Foldseek 3Di:
DVVVVVVVVVVVVVVVVVVVVPPQVVQLVVVVVVVVVVVVVVLVVLVVVLCVVLVPDDVVCSVVSNVVSVCCSVVVVVCCVPPVCCQQQPPPPDPPPNGHDDDDCVVSRPPPPDD

Solvent-accessible surface area (backbone atoms only — not comparable to full-atom values): 6676 Å² total; per-residue (Å²): 110,72,70,56,52,52,53,50,50,51,65,57,48,52,60,60,58,51,57,76,63,38,60,62,53,55,49,38,56,49,52,53,52,52,48,53,53,52,50,53,57,56,57,48,47,59,58,49,52,34,50,53,57,31,69,78,38,62,79,93,50,20,65,68,51,39,54,48,49,53,46,50,52,54,52,50,50,51,48,33,65,76,49,42,47,58,52,47,60,25,76,68,82,48,97,85,56,95,46,24,77,64,79,62,73,63,80,63,50,77,79,64,97,64,136